Protein AF-A0A8T1CKL2-F1 (afdb_monomer_lite)

Structure (mmCIF, N/CA/C/O backbone):
data_AF-A0A8T1CKL2-F1
#
_entry.id   AF-A0A8T1CKL2-F1
#
loop_
_atom_site.group_PDB
_atom_site.id
_atom_site.type_symbol
_atom_site.label_atom_id
_atom_site.label_alt_id
_atom_site.label_comp_id
_atom_site.label_asym_id
_atom_site.label_entity_id
_atom_site.label_seq_id
_atom_site.pdbx_PDB_ins_code
_atom_site.Cartn_x
_atom_site.Cartn_y
_atom_site.Cartn_z
_atom_site.occupancy
_atom_site.B_iso_or_equiv
_atom_site.auth_seq_id
_atom_site.auth_comp_id
_atom_site.auth_asym_id
_atom_site.auth_atom_id
_atom_site.pdbx_PDB_model_num
ATOM 1 N N . MET A 1 1 ? -10.458 20.027 25.216 1.00 49.75 1 MET A N 1
ATOM 2 C CA . MET A 1 1 ? -11.548 19.692 24.279 1.00 49.75 1 MET A 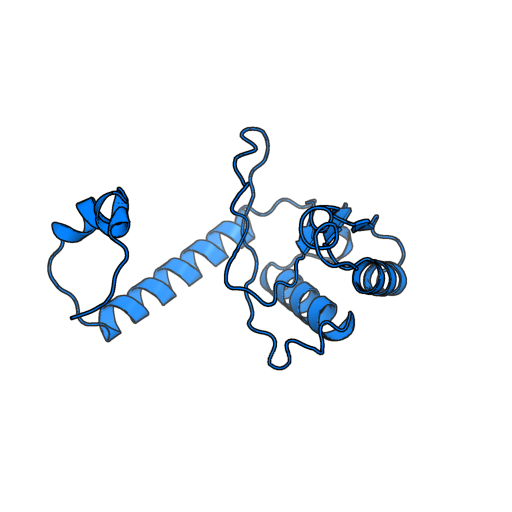CA 1
ATOM 3 C C . MET A 1 1 ? -10.887 19.514 22.930 1.00 49.75 1 MET A C 1
ATOM 5 O O . MET A 1 1 ? -10.192 20.431 22.514 1.00 49.75 1 MET A O 1
ATOM 9 N N . GLU A 1 2 ? -10.978 18.334 22.327 1.00 70.88 2 GLU A N 1
ATOM 10 C CA . GLU A 1 2 ? -10.409 18.114 20.994 1.00 70.88 2 GLU A CA 1
ATOM 11 C C . GLU A 1 2 ? -11.198 18.933 19.965 1.00 70.88 2 GLU A C 1
ATOM 13 O O . GLU A 1 2 ? -12.430 18.887 19.943 1.00 70.88 2 GLU A O 1
ATOM 18 N N . CYS A 1 3 ? -10.501 19.717 19.139 1.00 82.81 3 CYS A N 1
ATOM 19 C CA . CYS A 1 3 ? -11.113 20.505 18.067 1.00 82.81 3 CYS A CA 1
ATOM 20 C C . CYS A 1 3 ? -11.395 19.612 16.853 1.00 82.81 3 CYS A C 1
ATOM 22 O O . CYS A 1 3 ? -10.647 19.621 15.877 1.00 82.81 3 CYS A O 1
ATOM 24 N N . LEU A 1 4 ? -12.471 18.827 16.917 1.00 85.94 4 LEU A N 1
ATOM 25 C CA . LEU A 1 4 ? -12.952 18.040 15.781 1.00 85.94 4 LEU A CA 1
ATOM 26 C C . LEU A 1 4 ? -13.909 18.867 14.902 1.00 85.94 4 LEU A C 1
ATOM 28 O O . LEU A 1 4 ? -14.685 19.669 15.429 1.00 85.94 4 LEU A O 1
ATOM 32 N N . PRO A 1 5 ? -13.895 18.679 13.568 1.00 88.12 5 PRO A N 1
ATOM 33 C CA . PRO A 1 5 ? -14.818 19.372 12.675 1.00 88.12 5 PRO A CA 1
ATOM 34 C C . PRO A 1 5 ? -16.267 18.947 12.943 1.00 88.12 5 PRO A C 1
ATOM 36 O O . PRO A 1 5 ? -16.530 17.791 13.277 1.00 88.12 5 PRO A O 1
ATOM 39 N N . PHE A 1 6 ? -17.229 19.848 12.715 1.00 86.38 6 PHE A N 1
ATOM 40 C CA . PHE A 1 6 ? -18.656 19.556 12.923 1.00 86.38 6 PHE A CA 1
ATOM 41 C C . PHE A 1 6 ? -19.161 18.352 12.108 1.00 86.38 6 PHE A C 1
ATOM 43 O O . PHE A 1 6 ? -20.032 17.624 12.572 1.00 86.38 6 PHE A O 1
ATOM 50 N N . SER A 1 7 ? -18.563 18.075 10.946 1.00 88.94 7 SER A N 1
ATOM 51 C CA . SER A 1 7 ? -18.890 16.909 10.111 1.00 88.94 7 SER A CA 1
ATOM 52 C C . SER A 1 7 ? -18.428 15.567 10.697 1.00 88.94 7 SER A C 1
ATOM 54 O O . SER A 1 7 ? -18.787 14.507 10.184 1.00 88.94 7 SER A O 1
ATOM 56 N N . PHE A 1 8 ? -17.648 15.557 11.785 1.00 87.44 8 PHE A N 1
ATOM 57 C CA . PHE A 1 8 ? -17.159 14.319 12.395 1.00 87.44 8 PHE A CA 1
ATOM 58 C C . PHE A 1 8 ? -18.307 13.399 12.835 1.00 87.44 8 PHE A C 1
ATOM 60 O O . PHE A 1 8 ? -18.276 12.200 12.554 1.00 87.44 8 PHE A O 1
ATOM 67 N N . VAL A 1 9 ? -19.358 13.956 13.445 1.00 86.19 9 VAL A N 1
ATOM 68 C CA . VAL A 1 9 ? -20.527 13.188 13.920 1.00 86.19 9 VAL A CA 1
ATOM 69 C C . VAL A 1 9 ? -21.398 12.650 12.775 1.00 86.19 9 VAL A C 1
ATOM 71 O O . VAL A 1 9 ? -22.169 11.701 12.946 1.00 86.19 9 VAL A O 1
ATOM 74 N N . GLU A 1 10 ? -21.250 13.206 11.573 1.00 89.06 10 GLU A N 1
ATOM 75 C CA . GLU A 1 10 ? -21.942 12.746 10.368 1.00 89.06 10 GLU A CA 1
ATOM 76 C C . GLU A 1 10 ? -21.286 11.492 9.769 1.00 89.06 10 GLU A C 1
ATOM 78 O O . GLU A 1 10 ? -21.918 10.763 8.994 1.00 89.06 10 GLU A O 1
ATOM 83 N N . ARG A 1 11 ? -20.057 11.150 10.179 1.00 87.19 11 ARG A N 1
ATOM 84 C CA . ARG A 1 11 ? -19.386 9.923 9.736 1.00 87.19 11 ARG A CA 1
ATOM 85 C C . ARG A 1 11 ? -20.060 8.695 10.348 1.00 87.19 11 ARG A C 1
ATOM 87 O O . ARG A 1 11 ? -20.169 8.558 11.566 1.00 87.19 11 ARG A O 1
ATOM 94 N N . LYS A 1 12 ? -20.461 7.741 9.499 1.00 89.00 12 LYS A N 1
ATOM 95 C CA . LYS A 1 12 ? -21.121 6.489 9.922 1.00 89.00 12 LYS A CA 1
ATOM 96 C C . LYS A 1 12 ? -20.322 5.739 10.994 1.00 89.00 12 LYS A C 1
ATOM 98 O O . LYS A 1 12 ? -20.904 5.296 11.978 1.00 89.00 12 LYS A O 1
ATOM 103 N N . LEU A 1 13 ? -19.005 5.623 10.813 1.00 87.12 13 LEU A N 1
ATOM 104 C CA . LEU A 1 13 ? -18.129 4.942 11.770 1.00 87.12 13 LEU A CA 1
ATOM 105 C C . LEU A 1 13 ? -18.023 5.693 13.101 1.00 87.12 13 LEU A C 1
ATOM 107 O O . LEU A 1 13 ? -18.040 5.048 14.139 1.00 87.12 13 LEU A O 1
ATOM 111 N N . ALA A 1 14 ? -18.003 7.031 13.098 1.00 87.12 14 ALA A N 1
ATOM 112 C CA . ALA A 1 14 ? -17.989 7.813 14.336 1.00 87.12 14 ALA A CA 1
ATOM 113 C C . ALA A 1 14 ? -19.254 7.561 15.173 1.00 87.12 14 ALA A C 1
ATOM 115 O O . ALA A 1 14 ? -19.164 7.345 16.380 1.00 87.12 14 ALA A O 1
ATOM 116 N N . ARG A 1 15 ? -20.429 7.486 14.527 1.00 87.88 15 ARG A N 1
ATOM 117 C CA . ARG A 1 15 ? -21.687 7.140 15.212 1.00 87.88 15 ARG A CA 1
ATOM 118 C C . ARG A 1 15 ? -21.698 5.723 15.775 1.00 87.88 15 ARG A C 1
ATOM 120 O O . ARG A 1 15 ? -22.181 5.521 16.882 1.00 87.88 15 ARG A O 1
ATOM 127 N N . LEU A 1 16 ? -21.186 4.747 15.025 1.00 87.75 16 LEU A N 1
ATOM 128 C CA . LEU A 1 16 ? -21.099 3.363 15.502 1.00 87.75 16 LEU A CA 1
ATOM 129 C C . LEU A 1 16 ? -20.128 3.250 16.683 1.00 87.75 16 LEU A C 1
ATOM 131 O O . LEU A 1 16 ? -20.459 2.635 17.696 1.00 87.75 16 LEU A O 1
ATOM 135 N N . ASN A 1 17 ? -18.975 3.915 16.589 1.00 87.19 17 ASN A N 1
ATOM 136 C CA . ASN A 1 17 ? -17.952 3.901 17.629 1.00 87.19 17 ASN A CA 1
ATOM 137 C C . ASN A 1 17 ? -18.419 4.567 18.930 1.00 87.19 17 ASN A C 1
ATOM 139 O O . ASN A 1 17 ? -17.979 4.155 19.996 1.00 87.19 17 ASN A O 1
ATOM 143 N N . ALA A 1 18 ? -19.352 5.525 18.871 1.00 86.94 18 ALA A N 1
ATOM 144 C CA . ALA A 1 18 ? -19.919 6.165 20.061 1.00 86.94 18 ALA A CA 1
ATOM 145 C C . ALA A 1 18 ? -20.676 5.196 20.993 1.00 86.94 18 ALA A C 1
ATOM 147 O O . ALA A 1 18 ? -20.915 5.524 22.151 1.00 86.94 18 ALA A O 1
ATOM 148 N N . SER A 1 19 ? -21.059 4.014 20.496 1.00 87.00 19 SER A N 1
ATOM 149 C CA . SER A 1 19 ? -21.719 2.967 21.289 1.00 87.00 19 SER A CA 1
ATOM 150 C C . SER A 1 19 ? -20.756 1.935 21.889 1.00 87.00 19 SER A C 1
ATOM 152 O O . SER A 1 19 ? -21.186 1.066 22.648 1.00 87.00 19 SER A O 1
ATOM 154 N N . LEU A 1 20 ? -19.464 2.007 21.551 1.00 88.56 20 LEU A N 1
ATOM 155 C CA . LEU A 1 20 ? -18.447 1.087 22.051 1.00 88.56 20 LEU A CA 1
ATOM 156 C C . LEU A 1 20 ? -17.980 1.494 23.452 1.00 88.56 20 LEU A C 1
ATOM 158 O O . LEU A 1 20 ? -17.948 2.672 23.807 1.00 88.56 20 LEU A O 1
ATOM 162 N N . SER A 1 21 ? -17.578 0.505 24.247 1.00 90.88 21 SER A N 1
ATOM 163 C CA . SER A 1 21 ? -16.914 0.753 25.525 1.00 90.88 21 SER A CA 1
ATOM 164 C C . SER A 1 21 ? -15.577 1.461 25.316 1.00 90.88 21 SER A C 1
ATOM 166 O O . SER A 1 21 ? -14.852 1.158 24.367 1.00 90.88 21 SER A O 1
ATOM 168 N N . PHE A 1 22 ? -15.229 2.354 26.242 1.00 90.25 22 PHE A N 1
ATOM 169 C CA . PHE A 1 22 ? -13.941 3.036 26.234 1.00 90.25 22 PHE A CA 1
ATOM 170 C C . PHE A 1 22 ? -12.779 2.034 26.301 1.00 90.25 22 PHE A C 1
ATOM 172 O O . PHE A 1 22 ? -12.824 1.064 27.060 1.00 90.25 22 PHE A O 1
ATOM 179 N N . ILE A 1 23 ? -11.730 2.307 25.530 1.00 92.56 23 ILE A N 1
ATOM 180 C CA . ILE A 1 23 ? -10.453 1.592 25.564 1.00 92.56 23 ILE A CA 1
ATOM 181 C C . ILE A 1 23 ? -9.325 2.606 25.754 1.00 92.56 23 ILE A C 1
ATOM 183 O O . ILE A 1 23 ? -9.483 3.775 25.404 1.00 92.56 23 ILE A O 1
ATOM 187 N N . SER A 1 24 ? -8.185 2.172 26.296 1.00 94.38 24 SER A N 1
ATOM 188 C CA . SER A 1 24 ? -7.003 3.036 26.358 1.00 94.38 24 SER A CA 1
ATOM 189 C C . SER A 1 24 ? -6.433 3.290 24.962 1.00 94.38 24 SER A C 1
ATOM 191 O O . SER A 1 24 ? -6.592 2.469 24.056 1.00 94.38 24 SER A O 1
ATOM 193 N N . GLU A 1 25 ? -5.720 4.405 24.809 1.00 92.94 25 GLU A N 1
ATOM 194 C CA . GLU A 1 25 ? -4.979 4.721 23.585 1.00 92.94 25 GLU A CA 1
ATOM 195 C C . GLU A 1 25 ? -4.007 3.593 23.213 1.00 92.94 25 GLU A C 1
ATOM 197 O O . GLU A 1 25 ? -4.014 3.126 22.080 1.00 92.94 25 GLU A O 1
ATOM 202 N N . GLU A 1 26 ? -3.262 3.073 24.192 1.00 95.56 26 GLU A N 1
ATOM 203 C CA . GLU A 1 26 ? -2.344 1.942 24.012 1.00 95.56 26 GLU A CA 1
ATOM 204 C C . GLU A 1 26 ? -3.053 0.706 23.438 1.00 95.56 26 GLU A C 1
ATOM 206 O O . GLU A 1 26 ? -2.579 0.091 22.481 1.00 95.56 26 GLU A O 1
ATOM 211 N N . THR A 1 27 ? -4.236 0.378 23.966 1.00 94.88 27 THR A N 1
ATOM 212 C CA . THR A 1 27 ? -5.047 -0.738 23.461 1.00 94.88 27 THR A CA 1
ATOM 213 C C . THR A 1 27 ? -5.536 -0.461 22.038 1.00 94.88 27 THR A C 1
ATOM 215 O O . THR A 1 27 ? -5.514 -1.351 21.186 1.00 94.88 27 THR A O 1
ATOM 218 N N . GLY A 1 28 ? -5.953 0.777 21.758 1.00 93.06 28 GLY A N 1
ATOM 219 C CA . GLY A 1 28 ? -6.372 1.210 20.425 1.00 93.06 28 GLY A CA 1
ATOM 220 C C . GLY A 1 28 ? -5.253 1.076 19.392 1.00 93.06 28 GLY A C 1
ATOM 221 O O . GLY A 1 28 ? -5.461 0.472 18.339 1.00 93.06 28 GLY A O 1
ATOM 222 N N . VAL A 1 29 ? -4.052 1.560 19.716 1.00 94.81 29 VAL A N 1
ATOM 223 C CA . VAL A 1 29 ? -2.856 1.432 18.868 1.00 94.81 29 VAL A CA 1
ATOM 224 C C . VAL A 1 29 ? -2.500 -0.037 18.654 1.00 94.81 29 VAL A C 1
ATOM 226 O O . VAL A 1 29 ? -2.267 -0.450 17.518 1.00 94.81 29 VAL A O 1
ATOM 229 N N . HIS A 1 30 ? -2.532 -0.857 19.707 1.00 95.81 30 HIS A N 1
ATOM 230 C CA . HIS A 1 30 ? -2.269 -2.291 19.594 1.00 95.81 30 HIS A CA 1
ATOM 231 C C . HIS A 1 30 ? -3.233 -2.981 18.614 1.00 95.81 30 HIS A C 1
ATOM 233 O O . HIS A 1 30 ? -2.803 -3.737 17.737 1.00 95.81 30 HIS A O 1
ATOM 239 N N . TYR A 1 31 ? -4.532 -2.679 18.698 1.00 94.50 31 TYR A N 1
ATOM 240 C CA . TYR A 1 31 ? -5.507 -3.214 17.750 1.00 94.50 31 TYR A CA 1
ATOM 241 C C . TYR A 1 31 ? -5.311 -2.694 16.329 1.00 94.50 31 TYR A C 1
ATOM 243 O O . TYR A 1 31 ? -5.448 -3.479 15.390 1.00 94.50 31 TYR A O 1
ATOM 251 N N . LEU A 1 32 ? -4.956 -1.420 16.148 1.00 93.56 32 LEU A N 1
ATOM 252 C CA . LEU A 1 32 ? -4.645 -0.876 14.825 1.00 93.56 32 LEU A CA 1
ATOM 253 C C . LEU A 1 32 ? -3.479 -1.622 14.172 1.00 93.56 32 LEU A C 1
ATOM 255 O O . LEU A 1 32 ? -3.596 -2.004 13.010 1.00 93.56 32 LEU A O 1
ATOM 259 N N . VAL A 1 33 ? -2.410 -1.910 14.920 1.00 94.75 33 VAL A N 1
ATOM 260 C CA . VAL A 1 33 ? -1.264 -2.692 14.422 1.00 94.75 33 VAL A CA 1
ATOM 261 C C . VAL A 1 33 ? -1.698 -4.095 13.987 1.00 94.75 33 VAL A C 1
ATOM 263 O O . VAL A 1 33 ? -1.340 -4.543 12.898 1.00 94.75 33 VAL A O 1
ATOM 266 N N . ILE A 1 34 ? -2.519 -4.780 14.789 1.00 95.75 34 ILE A N 1
ATOM 267 C CA . ILE A 1 34 ? -3.025 -6.121 14.447 1.00 95.75 34 ILE A CA 1
ATOM 268 C C . ILE A 1 34 ? -3.907 -6.080 13.194 1.00 95.75 34 ILE A C 1
ATOM 270 O O . ILE A 1 34 ? -3.784 -6.932 12.308 1.00 95.75 34 ILE A O 1
ATOM 274 N N . VAL A 1 35 ? -4.818 -5.108 13.112 1.00 94.38 35 VAL A N 1
ATOM 275 C CA . VAL A 1 35 ? -5.716 -4.952 11.962 1.00 94.38 35 VAL A CA 1
ATOM 276 C C . VAL A 1 35 ? -4.920 -4.623 10.704 1.00 94.38 35 VAL A C 1
ATOM 278 O O . VAL A 1 35 ? -5.191 -5.225 9.665 1.00 94.38 35 VAL A O 1
ATOM 281 N N . ALA A 1 36 ? -3.923 -3.741 10.799 1.00 91.00 36 ALA A N 1
ATOM 282 C CA . ALA A 1 36 ? -3.029 -3.403 9.699 1.00 91.00 36 ALA A CA 1
ATOM 283 C C . ALA A 1 36 ? -2.270 -4.641 9.206 1.00 91.00 36 ALA A C 1
ATOM 285 O O . ALA A 1 36 ? -2.376 -4.974 8.031 1.00 91.00 36 ALA A O 1
ATOM 286 N N . ALA A 1 37 ? -1.629 -5.402 10.100 1.00 92.81 37 ALA A N 1
ATOM 287 C CA . ALA A 1 37 ? -0.923 -6.632 9.733 1.00 92.81 37 ALA A CA 1
ATOM 288 C C . ALA A 1 37 ? -1.848 -7.655 9.045 1.00 92.81 37 ALA A C 1
ATOM 290 O O . ALA A 1 37 ? -1.482 -8.299 8.060 1.00 92.81 37 ALA A O 1
ATOM 291 N N . LYS A 1 38 ? -3.091 -7.787 9.525 1.00 94.19 38 LYS A N 1
ATOM 292 C CA . LYS A 1 38 ? -4.086 -8.669 8.901 1.00 94.19 38 LYS A CA 1
ATOM 293 C C . LYS A 1 38 ? -4.552 -8.149 7.540 1.00 94.19 38 LYS A C 1
ATOM 295 O O . LYS A 1 38 ? -4.818 -8.955 6.648 1.00 94.19 38 LYS A O 1
ATOM 300 N N . ALA A 1 39 ? -4.685 -6.836 7.376 1.00 91.25 39 ALA A N 1
ATOM 301 C CA . ALA A 1 39 ? -5.009 -6.219 6.096 1.00 91.25 39 ALA A CA 1
ATOM 302 C C . ALA A 1 39 ? -3.868 -6.420 5.090 1.00 91.25 39 ALA A C 1
ATOM 304 O O . ALA A 1 39 ? -4.132 -6.899 3.991 1.00 91.25 39 ALA A O 1
ATOM 305 N N . GLU A 1 40 ? -2.618 -6.171 5.488 1.00 90.81 40 GLU A N 1
ATOM 306 C CA . GLU A 1 40 ? -1.423 -6.400 4.668 1.00 90.81 40 GLU A CA 1
ATOM 307 C C . GLU A 1 40 ? -1.319 -7.863 4.218 1.00 90.81 40 GLU A C 1
ATOM 309 O O . GLU A 1 40 ? -1.156 -8.126 3.030 1.00 90.81 40 GLU A O 1
ATOM 314 N N . ALA A 1 41 ? -1.513 -8.828 5.125 1.00 92.56 41 ALA A N 1
ATOM 315 C CA . ALA A 1 41 ? -1.494 -10.249 4.773 1.00 92.56 41 ALA A CA 1
ATOM 316 C C . ALA A 1 41 ? -2.588 -10.616 3.754 1.00 92.56 41 ALA A C 1
ATOM 318 O O . ALA A 1 41 ? -2.349 -11.370 2.811 1.00 92.56 41 ALA A O 1
ATOM 319 N N . ARG A 1 42 ? -3.797 -10.059 3.908 1.00 91.69 42 ARG A N 1
ATOM 320 C CA . ARG A 1 42 ? -4.886 -10.266 2.940 1.00 91.69 42 ARG A CA 1
ATOM 321 C C . ARG A 1 42 ? -4.575 -9.628 1.594 1.00 91.69 42 ARG A C 1
ATOM 323 O O . ARG A 1 42 ? -4.899 -10.224 0.572 1.00 91.69 42 ARG A O 1
ATOM 330 N N . LEU A 1 43 ? -3.968 -8.446 1.595 1.00 90.12 43 LEU A N 1
ATOM 331 C CA . LEU A 1 43 ? -3.539 -7.771 0.378 1.00 90.12 43 LEU A CA 1
ATOM 332 C C . LEU A 1 43 ? -2.443 -8.558 -0.328 1.00 90.12 43 LEU A C 1
ATOM 334 O O . LEU A 1 43 ? -2.573 -8.777 -1.522 1.00 90.12 43 LEU A O 1
ATOM 338 N N . ALA A 1 44 ? -1.445 -9.078 0.385 1.00 89.56 44 ALA A N 1
ATOM 339 C CA . ALA A 1 44 ? -0.402 -9.916 -0.206 1.00 89.56 44 ALA A CA 1
ATOM 340 C C . ALA A 1 44 ? -0.979 -11.125 -0.964 1.00 89.56 44 ALA A C 1
ATOM 342 O O . ALA A 1 44 ? -0.504 -11.455 -2.047 1.00 89.56 44 ALA A O 1
ATOM 343 N N . CYS A 1 45 ? -2.044 -11.746 -0.444 1.00 89.75 45 CYS A N 1
ATOM 344 C CA . CYS A 1 45 ? -2.730 -12.848 -1.124 1.00 89.75 45 CYS A CA 1
ATOM 345 C C . CYS A 1 45 ? -3.683 -12.404 -2.247 1.00 89.75 45 CYS A C 1
ATOM 347 O O . CYS A 1 45 ? -3.954 -13.190 -3.150 1.00 89.75 45 CYS A O 1
ATOM 349 N N . ALA A 1 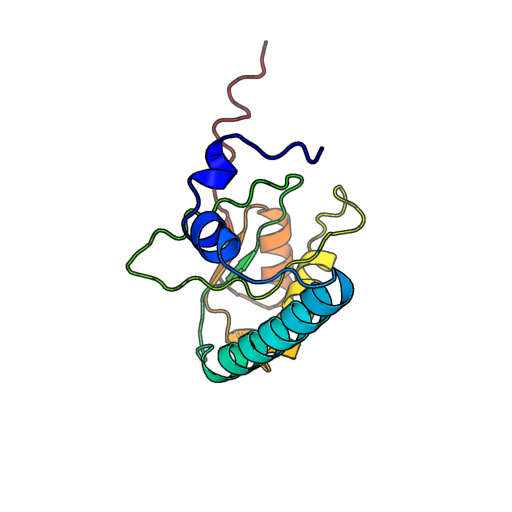46 ? -4.249 -11.198 -2.163 1.00 89.44 46 ALA A N 1
ATOM 350 C CA . ALA A 1 46 ? -5.273 -10.714 -3.091 1.00 89.44 46 ALA A CA 1
ATOM 351 C C . ALA A 1 46 ? -4.719 -9.821 -4.211 1.00 89.44 46 ALA A C 1
ATOM 353 O O . ALA A 1 46 ? -5.429 -9.558 -5.183 1.00 89.44 46 ALA A O 1
ATOM 354 N N . LEU A 1 47 ? -3.489 -9.323 -4.071 1.00 89.50 47 LEU A N 1
ATOM 355 C CA . LEU A 1 47 ? -2.879 -8.422 -5.035 1.00 89.50 47 LEU A CA 1
ATOM 356 C C . LEU A 1 47 ? -2.644 -9.188 -6.345 1.00 89.50 47 LEU A C 1
ATOM 358 O O . LEU A 1 47 ? -1.964 -10.222 -6.330 1.00 89.50 47 LEU A O 1
ATOM 362 N N . PRO A 1 48 ? -3.182 -8.705 -7.476 1.00 89.75 48 PRO A N 1
ATOM 363 C CA . PRO A 1 48 ? -3.060 -9.403 -8.746 1.00 89.75 48 PRO A CA 1
ATOM 364 C C . PRO A 1 48 ? -1.597 -9.474 -9.192 1.00 89.75 48 PRO A C 1
ATOM 366 O O . PRO A 1 48 ? -0.734 -8.735 -8.711 1.00 89.75 48 PRO A O 1
ATOM 369 N N . ASP A 1 49 ? -1.302 -10.376 -10.123 1.00 91.19 49 ASP A N 1
ATOM 370 C CA . ASP A 1 49 ? 0.041 -10.489 -10.706 1.00 91.19 49 ASP A CA 1
ATOM 371 C C . ASP A 1 49 ? 0.424 -9.251 -11.515 1.00 91.19 49 ASP A C 1
ATOM 373 O O . ASP A 1 49 ? 1.598 -8.922 -11.591 1.00 91.19 49 ASP A O 1
ATOM 377 N N . ASN A 1 50 ? -0.573 -8.538 -12.048 1.00 90.56 50 ASN A N 1
ATOM 378 C CA . ASN A 1 50 ? -0.400 -7.313 -12.817 1.00 90.56 50 ASN A CA 1
ATOM 379 C C . ASN A 1 50 ? -1.350 -6.222 -12.315 1.00 90.56 50 ASN A C 1
ATOM 381 O O . ASN A 1 50 ? -2.552 -6.467 -12.165 1.00 90.56 50 ASN A O 1
ATOM 385 N N . PHE A 1 51 ? -0.842 -5.010 -12.098 1.00 89.19 51 PHE A N 1
ATOM 386 C CA . PHE A 1 51 ? -1.639 -3.864 -11.656 1.00 89.19 51 PHE A CA 1
ATOM 387 C C . PHE A 1 51 ? -1.071 -2.527 -12.140 1.00 89.19 51 PHE A C 1
ATOM 389 O O . PHE A 1 51 ? 0.094 -2.406 -12.513 1.00 89.19 51 PHE A O 1
ATOM 396 N N . GLY A 1 52 ? -1.929 -1.506 -12.145 1.00 86.62 52 GLY A N 1
ATOM 397 C CA . GLY A 1 52 ? -1.499 -0.120 -12.303 1.00 86.62 52 GLY A CA 1
ATOM 398 C C . GLY A 1 52 ? -1.102 0.468 -10.954 1.00 86.62 52 GLY A C 1
ATOM 399 O O . GLY A 1 52 ? -1.776 0.218 -9.954 1.00 86.62 52 GLY A O 1
ATOM 400 N N . LEU A 1 53 ? -0.030 1.252 -10.931 1.00 87.06 53 LEU A N 1
ATOM 401 C CA . LEU A 1 53 ? 0.444 1.939 -9.739 1.00 87.06 53 LEU A CA 1
ATOM 402 C C . LEU A 1 53 ? 0.155 3.433 -9.847 1.00 87.06 53 LEU A C 1
ATOM 404 O O . LEU A 1 53 ? 0.575 4.073 -10.807 1.00 87.06 53 LEU A O 1
ATOM 408 N N . THR A 1 54 ? -0.503 3.998 -8.839 1.00 83.25 54 THR A N 1
ATOM 409 C CA . THR A 1 54 ? -0.600 5.451 -8.683 1.00 83.25 54 THR A CA 1
ATOM 410 C C . THR A 1 54 ? 0.361 5.889 -7.586 1.00 83.25 54 THR A C 1
ATOM 412 O O . THR A 1 54 ? 0.259 5.417 -6.456 1.00 83.25 54 THR A O 1
ATOM 415 N N . ALA A 1 55 ? 1.295 6.774 -7.919 1.00 77.94 55 ALA A N 1
ATOM 416 C CA . ALA A 1 55 ? 2.311 7.293 -7.018 1.00 77.94 55 ALA A CA 1
ATOM 417 C C . ALA A 1 55 ? 2.259 8.824 -7.032 1.00 77.94 55 ALA A C 1
ATOM 419 O O . ALA A 1 55 ? 2.632 9.456 -8.016 1.00 77.94 55 ALA A O 1
ATOM 420 N N . THR A 1 56 ? 1.776 9.419 -5.946 1.00 71.62 56 THR A N 1
ATOM 421 C CA . THR A 1 56 ? 1.677 10.876 -5.794 1.00 71.62 56 THR A CA 1
ATOM 422 C C . THR A 1 56 ? 2.513 11.318 -4.611 1.00 71.62 56 THR A C 1
ATOM 424 O O . THR A 1 56 ? 2.505 10.648 -3.576 1.00 71.62 56 THR A O 1
ATOM 427 N N . ALA A 1 57 ? 3.168 12.466 -4.731 1.00 65.62 57 ALA A N 1
ATOM 428 C CA . ALA A 1 57 ? 3.760 13.133 -3.584 1.00 65.62 57 ALA A CA 1
ATOM 429 C C . ALA A 1 57 ? 3.037 14.462 -3.353 1.00 65.62 57 ALA A C 1
ATOM 431 O O . ALA A 1 57 ? 3.204 15.409 -4.120 1.00 65.62 57 ALA A O 1
ATOM 432 N N . SER A 1 58 ? 2.212 14.523 -2.307 1.00 61.31 58 SER A N 1
ATOM 433 C CA . SER A 1 58 ? 1.537 15.751 -1.896 1.00 61.31 58 SER A CA 1
ATOM 434 C C . SER A 1 58 ? 2.250 16.362 -0.692 1.00 61.31 58 SER A C 1
ATOM 436 O O . SER A 1 58 ? 2.502 15.683 0.295 1.00 61.31 58 SER A O 1
ATOM 438 N N . SER A 1 59 ? 2.513 17.669 -0.743 1.00 53.25 59 SER A N 1
ATOM 439 C CA . SER A 1 59 ? 2.955 18.480 0.407 1.00 53.25 59 SER A CA 1
ATOM 440 C C . SER A 1 59 ? 1.776 18.896 1.306 1.00 53.25 59 SER A C 1
ATOM 442 O O . SER A 1 59 ? 1.769 19.961 1.913 1.00 53.25 59 SER A O 1
ATOM 444 N N . SER A 1 60 ? 0.675 18.147 1.257 1.00 48.50 60 SER A N 1
ATOM 445 C CA . SER A 1 60 ? -0.576 18.478 1.932 1.00 48.50 60 SER A CA 1
ATOM 446 C C . SER A 1 60 ? -1.308 17.191 2.285 1.00 48.50 60 SER A C 1
ATOM 448 O O . SER A 1 60 ? -1.374 16.277 1.458 1.00 48.50 60 SER A O 1
ATOM 450 N N . ASP A 1 61 ? -1.924 17.175 3.470 1.00 42.25 61 ASP A N 1
ATOM 451 C CA . ASP A 1 61 ? -2.814 16.121 3.986 1.00 42.25 61 ASP A CA 1
ATOM 452 C C . ASP A 1 61 ? -4.056 15.861 3.103 1.00 42.25 61 ASP A C 1
ATOM 454 O O . ASP A 1 61 ? -4.883 14.994 3.396 1.00 42.25 61 ASP A O 1
ATOM 458 N N . ALA A 1 62 ? -4.231 16.629 2.023 1.00 38.84 62 ALA A N 1
ATOM 459 C CA . ALA A 1 62 ? -5.316 16.484 1.067 1.00 38.84 62 ALA A CA 1
ATOM 460 C C . ALA A 1 62 ? -5.069 15.304 0.108 1.00 38.84 62 ALA A C 1
ATOM 462 O O . ALA A 1 62 ? -4.738 15.482 -1.066 1.00 38.84 62 ALA A O 1
ATOM 463 N N . TYR A 1 63 ? -5.283 14.082 0.598 1.00 48.06 63 TYR A N 1
ATOM 464 C CA . TYR A 1 63 ? -5.447 12.915 -0.268 1.00 48.06 63 TYR A CA 1
ATOM 465 C C . TYR A 1 63 ? -6.751 13.050 -1.047 1.00 48.06 63 TYR A C 1
ATOM 467 O O . TYR A 1 63 ? -7.839 13.052 -0.468 1.00 48.06 63 TYR A O 1
ATOM 475 N N . TYR A 1 64 ? -6.649 13.138 -2.373 1.00 43.22 64 TYR A N 1
ATOM 476 C CA . TYR A 1 64 ? -7.812 12.996 -3.238 1.00 43.22 64 TYR A CA 1
ATOM 477 C C . TYR A 1 64 ? -8.294 11.547 -3.164 1.00 43.22 64 TYR A C 1
ATOM 479 O O . TYR A 1 64 ? -7.748 10.649 -3.799 1.00 43.22 64 TYR A O 1
ATOM 487 N N . SER A 1 65 ? -9.336 11.325 -2.371 1.00 43.53 65 SER A N 1
ATOM 488 C CA . SER A 1 65 ? -10.061 10.063 -2.284 1.00 43.53 65 SER A CA 1
ATOM 489 C C . SER A 1 65 ? -11.056 9.905 -3.433 1.00 43.53 65 SER A C 1
ATOM 491 O O . SER A 1 65 ? -12.131 9.348 -3.216 1.00 43.53 65 SER A O 1
ATOM 493 N N . ASP A 1 66 ? -10.739 10.387 -4.638 1.00 43.03 66 ASP A N 1
ATOM 494 C CA . ASP A 1 66 ? -11.576 10.142 -5.821 1.00 43.03 66 ASP A CA 1
ATOM 495 C C . ASP A 1 66 ? -11.335 8.708 -6.332 1.00 43.03 66 ASP A C 1
ATOM 497 O O . ASP A 1 66 ? -10.952 8.439 -7.468 1.00 43.03 66 ASP A O 1
ATOM 501 N N . LEU A 1 67 ? -11.490 7.762 -5.402 1.00 52.28 67 LEU A N 1
ATOM 502 C CA . LEU A 1 67 ? -11.499 6.320 -5.605 1.00 52.28 67 LEU A CA 1
ATOM 503 C C . LEU A 1 67 ? -12.907 5.857 -6.012 1.00 52.28 67 LEU A C 1
ATOM 505 O O . LEU A 1 67 ? -13.137 4.655 -6.131 1.00 52.28 67 LEU A O 1
ATOM 509 N N . ASP A 1 68 ? -13.834 6.788 -6.272 1.00 46.81 68 ASP A N 1
ATOM 510 C CA . ASP A 1 68 ? -15.223 6.547 -6.685 1.00 46.81 68 ASP A CA 1
ATOM 511 C C . ASP A 1 68 ? -15.339 6.021 -8.133 1.00 46.81 68 ASP A C 1
ATOM 513 O O . ASP A 1 68 ? -16.395 6.064 -8.769 1.00 46.81 68 ASP A O 1
ATOM 517 N N . CYS A 1 69 ? -14.270 5.422 -8.666 1.00 52.25 69 CYS A N 1
ATOM 518 C CA . CYS A 1 69 ? -14.374 4.589 -9.853 1.00 52.25 69 CYS A CA 1
ATOM 519 C C . CYS A 1 69 ? -14.957 3.227 -9.459 1.00 52.25 69 CYS A C 1
ATOM 521 O O . CYS A 1 69 ? -14.236 2.283 -9.153 1.00 52.25 69 CYS A O 1
ATOM 523 N N . THR A 1 70 ? -16.275 3.079 -9.549 1.00 55.91 70 THR A N 1
ATOM 524 C CA . THR A 1 70 ? -16.983 1.810 -9.270 1.00 55.91 70 THR A CA 1
ATOM 525 C C . THR A 1 70 ? -16.549 0.633 -10.155 1.00 55.91 70 THR A C 1
ATOM 527 O O . THR A 1 70 ? -16.881 -0.514 -9.864 1.00 55.91 70 THR A O 1
ATOM 530 N N . SER A 1 71 ? -15.793 0.898 -11.226 1.00 61.50 71 SER A N 1
ATOM 531 C CA . SER A 1 71 ? -15.250 -0.118 -12.134 1.00 61.50 71 SER A CA 1
ATOM 532 C C . SER A 1 71 ? -13.842 -0.604 -11.769 1.00 61.50 71 SER A C 1
ATOM 534 O O . SER A 1 71 ? -13.370 -1.571 -12.370 1.00 61.50 71 SER A O 1
ATOM 536 N N . ARG A 1 72 ? -13.154 0.031 -10.807 1.00 65.31 72 ARG A N 1
ATOM 537 C CA . ARG A 1 72 ? -11.778 -0.316 -10.418 1.00 65.31 72 ARG A CA 1
ATOM 538 C C . ARG A 1 72 ? -11.628 -0.336 -8.902 1.00 65.31 72 ARG A C 1
ATOM 540 O O . ARG A 1 72 ? -12.039 0.586 -8.213 1.00 65.31 72 ARG A O 1
ATOM 547 N N . ALA A 1 73 ? -10.995 -1.382 -8.383 1.00 73.38 73 ALA A N 1
ATOM 548 C CA . ALA A 1 73 ? -10.600 -1.415 -6.984 1.00 73.38 73 ALA A CA 1
ATOM 549 C C . ALA A 1 73 ? -9.290 -0.640 -6.814 1.00 73.38 73 ALA A C 1
ATOM 551 O O . ALA A 1 73 ? -8.293 -0.964 -7.460 1.00 73.38 73 ALA A O 1
ATOM 552 N N . PHE A 1 74 ? -9.290 0.352 -5.929 1.00 80.06 74 PHE A N 1
ATOM 553 C CA . PHE A 1 74 ? -8.072 1.025 -5.502 1.00 80.06 74 PHE A CA 1
ATOM 554 C C . PHE A 1 74 ? -7.720 0.618 -4.080 1.00 80.06 74 PHE A C 1
ATOM 556 O O . PHE A 1 74 ? -8.583 0.546 -3.204 1.00 80.06 74 PHE A O 1
ATOM 563 N N . VAL A 1 75 ? -6.436 0.365 -3.858 1.00 84.38 75 VAL A N 1
ATOM 564 C CA . VAL A 1 75 ? -5.895 -0.008 -2.556 1.00 84.38 75 VAL A CA 1
ATOM 565 C C . VAL A 1 75 ? -4.674 0.856 -2.288 1.00 84.38 75 VAL A C 1
ATOM 567 O O . VAL A 1 75 ? -3.787 0.960 -3.133 1.00 84.38 75 VAL A O 1
ATOM 570 N N . LEU A 1 76 ? -4.617 1.450 -1.098 1.00 86.94 76 LEU A N 1
ATOM 571 C CA . LEU A 1 76 ? -3.417 2.118 -0.612 1.00 86.94 76 LEU A CA 1
ATOM 572 C C . LEU A 1 76 ? -2.397 1.055 -0.182 1.00 86.94 76 LEU A C 1
ATOM 574 O O . LEU A 1 76 ? -2.622 0.352 0.800 1.00 86.94 76 LEU A O 1
ATOM 578 N N . LEU A 1 77 ? -1.302 0.919 -0.934 1.00 88.00 77 LEU A N 1
ATOM 579 C CA . LEU A 1 77 ? -0.269 -0.089 -0.659 1.00 88.00 77 LEU A CA 1
ATOM 580 C C . LEU A 1 77 ? 0.763 0.375 0.369 1.00 88.00 77 LEU A C 1
ATOM 582 O O . LEU A 1 77 ? 1.230 -0.433 1.171 1.00 88.00 77 LEU A O 1
ATOM 586 N N . ALA A 1 78 ? 1.115 1.658 0.333 1.00 85.81 78 ALA A N 1
ATOM 587 C CA . ALA A 1 78 ? 2.068 2.268 1.241 1.00 85.81 78 ALA A CA 1
ATOM 588 C C . ALA A 1 78 ? 1.754 3.750 1.427 1.00 85.81 78 ALA A C 1
ATOM 590 O O . ALA A 1 78 ? 1.218 4.410 0.534 1.00 85.81 78 ALA A O 1
ATOM 591 N N . PHE A 1 79 ? 2.114 4.253 2.600 1.00 83.88 79 PHE A N 1
ATOM 592 C CA . PHE A 1 79 ? 2.014 5.653 2.958 1.00 83.88 79 PHE A CA 1
ATOM 593 C C . PHE A 1 79 ? 3.230 6.031 3.802 1.00 83.88 79 PHE A C 1
ATOM 595 O O . PHE A 1 79 ? 3.513 5.353 4.789 1.00 83.88 79 PHE A O 1
ATOM 602 N N . CYS A 1 80 ? 3.969 7.061 3.396 1.00 76.00 80 CYS A N 1
ATOM 603 C CA . CYS A 1 80 ? 5.196 7.472 4.070 1.00 76.00 80 CYS A CA 1
ATOM 604 C C . CYS A 1 80 ? 5.321 8.995 4.042 1.00 76.00 80 CYS A C 1
ATOM 606 O O . CYS A 1 80 ? 5.153 9.602 2.984 1.00 76.00 80 CYS A O 1
ATOM 608 N N . SER A 1 81 ? 5.637 9.590 5.193 1.00 70.38 81 SER A N 1
ATOM 609 C CA . SER A 1 81 ? 6.104 10.973 5.246 1.00 70.38 81 SER A CA 1
ATOM 610 C C . SER A 1 81 ? 7.527 11.006 4.705 1.00 70.38 81 SER A C 1
ATOM 612 O O . SER A 1 81 ? 8.369 10.231 5.153 1.00 70.38 81 SER A O 1
ATOM 614 N N . LEU A 1 82 ? 7.802 11.879 3.742 1.00 64.62 82 LEU A N 1
ATOM 615 C CA . LEU A 1 82 ? 9.171 12.129 3.304 1.00 64.62 82 LEU A CA 1
ATOM 616 C C . LEU A 1 82 ? 9.748 13.235 4.191 1.00 64.62 82 LEU A C 1
ATOM 618 O O . LEU A 1 82 ? 9.125 14.281 4.337 1.00 64.62 82 LEU A O 1
ATOM 622 N N . ASP A 1 83 ? 10.918 12.998 4.790 1.00 60.53 83 ASP A N 1
ATOM 623 C CA . ASP A 1 83 ? 11.535 13.913 5.768 1.00 60.53 83 ASP A CA 1
ATOM 624 C C . ASP A 1 83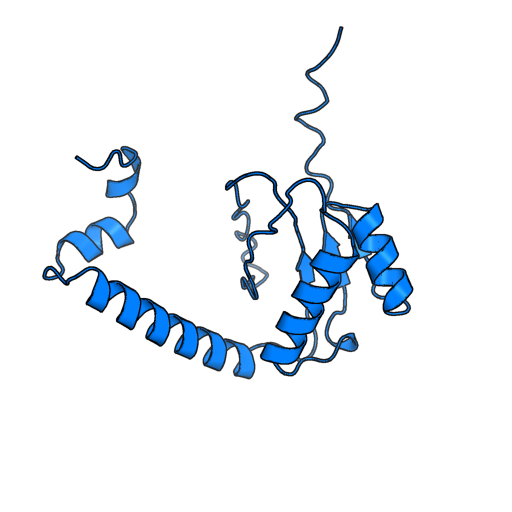 ? 11.841 15.307 5.197 1.00 60.53 83 ASP A C 1
ATOM 626 O O . ASP A 1 83 ? 11.968 16.277 5.941 1.00 60.53 83 ASP A O 1
ATOM 630 N N . ASN A 1 84 ? 11.956 15.413 3.872 1.00 60.16 84 ASN A N 1
ATOM 631 C CA . ASN A 1 84 ? 12.124 16.672 3.173 1.00 60.16 84 ASN A CA 1
ATOM 632 C C . ASN A 1 84 ? 11.081 16.781 2.052 1.00 60.16 84 ASN A C 1
ATOM 634 O O . ASN A 1 84 ? 11.193 16.115 1.021 1.00 60.16 84 ASN A O 1
ATOM 638 N N . GLU A 1 85 ? 10.079 17.642 2.255 1.00 50.66 85 GLU A N 1
ATOM 639 C CA . GLU A 1 85 ? 9.034 17.952 1.267 1.00 50.66 85 GLU A CA 1
ATOM 640 C C . GLU A 1 85 ? 9.599 18.575 -0.022 1.00 50.66 85 GLU A C 1
ATOM 642 O O . GLU A 1 85 ? 8.931 18.561 -1.056 1.00 50.66 85 GLU A O 1
ATOM 647 N N . GLU A 1 86 ? 10.834 19.089 0.015 1.00 49.75 86 GLU A N 1
ATOM 648 C CA . GLU A 1 86 ? 11.548 19.605 -1.157 1.00 49.75 86 GLU A CA 1
ATOM 649 C C . GLU A 1 86 ? 12.318 18.499 -1.905 1.00 49.75 86 GLU A C 1
ATOM 651 O O . GLU A 1 86 ? 12.488 18.585 -3.124 1.00 49.75 86 GLU A O 1
ATOM 656 N N . ASP A 1 87 ? 12.699 17.407 -1.223 1.00 54.81 87 ASP A N 1
ATOM 657 C CA . ASP A 1 87 ? 13.319 16.222 -1.834 1.00 54.81 87 ASP A CA 1
ATOM 658 C C . ASP A 1 87 ? 12.260 15.211 -2.293 1.00 54.81 87 ASP A C 1
ATOM 660 O O . ASP A 1 87 ? 12.314 14.007 -2.008 1.00 54.81 87 ASP A O 1
ATOM 664 N N . LEU A 1 88 ? 11.360 15.680 -3.161 1.00 58.59 88 LEU A N 1
ATOM 665 C CA . LEU A 1 88 ? 10.523 14.841 -4.033 1.00 58.59 88 LEU A CA 1
ATOM 666 C C . LEU A 1 88 ? 11.350 14.163 -5.137 1.00 58.59 88 LEU A C 1
ATOM 668 O O . LEU A 1 88 ? 10.894 13.965 -6.270 1.00 58.59 88 LEU A O 1
ATOM 672 N N . SER A 1 89 ? 12.609 13.856 -4.832 1.00 64.19 89 SER A N 1
ATOM 673 C CA . SER A 1 89 ? 13.535 13.258 -5.766 1.00 64.19 89 SER A CA 1
ATOM 674 C C . SER A 1 89 ? 12.989 11.900 -6.193 1.00 64.19 89 SER A C 1
ATOM 676 O O . SER A 1 89 ? 12.463 11.117 -5.397 1.00 64.19 89 SER A O 1
ATOM 678 N N . ALA A 1 90 ? 13.163 11.587 -7.474 1.00 67.69 90 ALA A N 1
ATOM 679 C CA . ALA A 1 90 ? 12.803 10.287 -8.026 1.00 67.69 90 ALA A CA 1
ATOM 680 C C . ALA A 1 90 ? 13.411 9.116 -7.233 1.00 67.69 90 ALA A C 1
ATOM 682 O O . ALA A 1 90 ? 12.909 8.003 -7.310 1.00 67.69 90 ALA A O 1
ATOM 683 N N . GLN A 1 91 ? 14.499 9.354 -6.490 1.00 76.38 91 GLN A N 1
ATOM 684 C CA . GLN A 1 91 ? 15.201 8.351 -5.703 1.00 76.38 91 GLN A CA 1
ATOM 685 C C . GLN A 1 91 ? 14.407 7.899 -4.474 1.00 76.38 91 GLN A C 1
ATOM 687 O O . GLN A 1 91 ? 14.295 6.694 -4.254 1.00 76.38 91 GLN A O 1
ATOM 692 N N . ASN A 1 92 ? 13.843 8.835 -3.707 1.00 78.31 92 ASN A N 1
ATOM 693 C CA . ASN A 1 92 ? 13.075 8.511 -2.502 1.00 78.31 92 ASN A CA 1
ATOM 694 C C . ASN A 1 92 ? 11.772 7.799 -2.869 1.00 78.31 92 ASN A C 1
ATOM 696 O O . ASN A 1 92 ? 11.445 6.759 -2.300 1.00 78.31 92 ASN A O 1
ATOM 700 N N . LEU A 1 93 ? 11.082 8.302 -3.898 1.00 80.19 93 LEU A N 1
ATOM 701 C CA . LEU A 1 93 ? 9.879 7.660 -4.420 1.00 80.19 93 LEU A CA 1
ATOM 702 C C . LEU A 1 93 ? 10.181 6.264 -4.985 1.00 80.19 93 LEU A C 1
ATOM 704 O O . LEU A 1 93 ? 9.440 5.321 -4.726 1.00 80.19 93 LEU A O 1
ATOM 708 N N . PHE A 1 94 ? 11.293 6.108 -5.709 1.00 84.25 94 PHE A N 1
ATOM 709 C CA . PHE A 1 94 ? 11.734 4.802 -6.198 1.00 84.25 94 PHE A CA 1
ATOM 710 C C . PHE A 1 94 ? 11.999 3.820 -5.053 1.00 84.25 94 PHE A C 1
ATOM 712 O O . PHE A 1 94 ? 11.554 2.678 -5.134 1.00 84.25 94 PHE A O 1
ATOM 719 N N . GLY A 1 95 ? 12.693 4.257 -3.996 1.00 86.19 95 GLY A N 1
ATOM 720 C CA . GLY A 1 95 ? 12.954 3.441 -2.808 1.00 86.19 95 GLY A CA 1
ATOM 721 C C . GLY A 1 95 ? 11.660 2.982 -2.139 1.00 86.19 95 GLY A C 1
ATOM 722 O O . GLY A 1 95 ? 11.471 1.788 -1.933 1.00 86.19 95 GLY A O 1
ATOM 723 N N . LEU A 1 96 ? 10.715 3.903 -1.927 1.00 86.44 96 LEU A N 1
ATOM 724 C CA . LEU A 1 96 ? 9.407 3.578 -1.355 1.00 86.44 96 LEU A CA 1
ATOM 725 C C . LEU A 1 96 ? 8.646 2.541 -2.196 1.00 86.44 96 LEU A C 1
ATOM 727 O O . LEU A 1 96 ? 8.071 1.598 -1.647 1.00 86.44 96 LEU A O 1
ATOM 731 N N . ILE A 1 97 ? 8.645 2.688 -3.524 1.00 88.00 97 ILE A N 1
ATOM 732 C CA . ILE A 1 97 ? 8.001 1.717 -4.419 1.00 88.00 97 ILE A CA 1
ATOM 733 C C . ILE A 1 97 ? 8.725 0.365 -4.346 1.00 88.00 97 ILE A C 1
ATOM 735 O O . ILE A 1 97 ? 8.060 -0.661 -4.223 1.00 88.00 97 ILE A O 1
ATOM 739 N N . ALA A 1 98 ? 10.061 0.350 -4.360 1.00 90.31 98 ALA A N 1
ATOM 740 C CA . ALA A 1 98 ? 10.861 -0.872 -4.259 1.00 90.31 98 ALA A CA 1
ATOM 741 C C . ALA A 1 98 ? 10.579 -1.642 -2.958 1.00 90.31 98 ALA A C 1
ATOM 743 O O . ALA A 1 98 ? 10.356 -2.856 -2.986 1.00 90.31 98 ALA A O 1
ATOM 744 N N . ASP A 1 99 ? 10.536 -0.936 -1.829 1.00 91.50 99 ASP A N 1
ATOM 745 C CA . ASP A 1 99 ? 10.253 -1.516 -0.516 1.00 91.50 99 ASP A CA 1
ATOM 746 C C . ASP A 1 99 ? 8.821 -2.056 -0.448 1.00 91.50 99 ASP A C 1
ATOM 748 O O . ASP A 1 99 ? 8.580 -3.144 0.080 1.00 91.50 99 ASP A O 1
ATOM 752 N N . THR A 1 100 ? 7.866 -1.333 -1.042 1.00 91.62 100 THR A N 1
ATOM 753 C CA . THR A 1 100 ? 6.461 -1.756 -1.128 1.00 91.62 100 THR A CA 1
ATOM 754 C C . THR A 1 100 ? 6.317 -3.025 -1.964 1.00 91.62 100 THR A C 1
ATOM 756 O O . THR A 1 100 ? 5.692 -3.991 -1.529 1.00 91.62 100 THR A O 1
ATOM 759 N N . LEU A 1 101 ? 6.931 -3.061 -3.147 1.00 92.12 101 LEU A N 1
ATOM 760 C CA . LEU A 1 101 ? 6.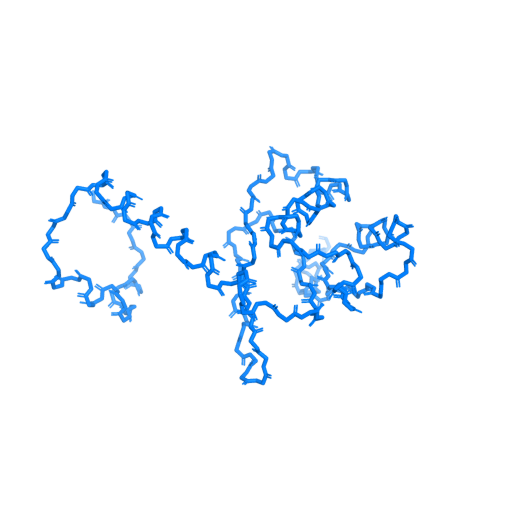951 -4.240 -4.012 1.00 92.12 101 LEU A CA 1
ATOM 761 C C . LEU A 1 101 ? 7.576 -5.443 -3.300 1.00 92.12 101 LEU A C 1
ATOM 763 O O . LEU A 1 101 ? 6.991 -6.526 -3.291 1.00 92.12 101 LEU A O 1
ATOM 767 N N . THR A 1 102 ? 8.703 -5.232 -2.619 1.00 94.31 102 THR A N 1
ATOM 768 C CA . THR A 1 102 ? 9.376 -6.266 -1.821 1.00 94.31 102 THR A CA 1
ATOM 769 C C . THR A 1 102 ? 8.467 -6.793 -0.711 1.00 94.31 102 THR A C 1
ATOM 771 O O . THR A 1 102 ? 8.330 -8.008 -0.559 1.00 94.31 102 THR A O 1
ATOM 774 N N . ARG A 1 103 ? 7.776 -5.906 0.021 1.00 92.12 103 ARG A N 1
ATOM 775 C CA . ARG A 1 103 ? 6.831 -6.281 1.087 1.00 92.12 103 ARG A CA 1
ATOM 776 C C . ARG A 1 103 ? 5.726 -7.207 0.582 1.00 92.12 103 ARG A C 1
ATOM 778 O O . ARG A 1 103 ? 5.382 -8.167 1.265 1.00 92.12 103 ARG A O 1
ATOM 785 N N . TYR A 1 104 ? 5.202 -6.948 -0.613 1.00 93.38 104 TYR A N 1
ATOM 786 C CA . TYR A 1 104 ? 4.150 -7.767 -1.222 1.00 93.38 104 TYR A CA 1
ATOM 787 C C . TYR A 1 104 ? 4.682 -8.876 -2.139 1.00 93.38 104 TYR A C 1
ATOM 789 O O . TYR A 1 104 ? 3.895 -9.526 -2.825 1.00 93.38 104 TYR A O 1
ATOM 797 N N . SER A 1 105 ? 6.000 -9.120 -2.142 1.00 94.06 105 SER A N 1
ATOM 798 C CA . SER A 1 105 ? 6.661 -10.108 -3.008 1.00 94.06 105 SER A CA 1
ATOM 799 C C . SER A 1 105 ? 6.296 -9.944 -4.488 1.00 94.06 105 SER A C 1
ATOM 801 O O . SER A 1 105 ? 6.105 -10.925 -5.209 1.00 94.06 105 SER A O 1
ATOM 803 N N . LYS A 1 106 ? 6.167 -8.693 -4.941 1.00 93.38 106 LYS A N 1
ATOM 804 C CA . LYS A 1 106 ? 5.869 -8.359 -6.330 1.00 93.38 106 LYS A CA 1
ATOM 805 C C . LYS A 1 106 ? 7.134 -7.897 -7.053 1.00 93.38 106 LYS A C 1
ATOM 807 O O . LYS A 1 106 ? 7.867 -7.063 -6.526 1.00 93.38 106 LYS A O 1
ATOM 812 N N . PRO A 1 107 ? 7.406 -8.426 -8.249 1.00 93.12 107 PRO A N 1
ATOM 813 C CA . PRO A 1 107 ? 8.467 -7.911 -9.102 1.00 93.12 107 PRO A CA 1
ATOM 814 C C . PRO A 1 107 ? 8.058 -6.582 -9.767 1.00 93.12 107 PRO A C 1
ATOM 816 O O . PRO A 1 107 ? 6.888 -6.207 -9.780 1.00 93.12 107 PRO A O 1
ATOM 819 N N . TRP A 1 108 ? 9.027 -5.846 -10.318 1.00 90.56 108 TRP A N 1
ATOM 820 C CA . TRP A 1 108 ? 8.772 -4.563 -10.993 1.00 90.56 108 TRP A CA 1
ATOM 821 C C . TRP A 1 108 ? 7.927 -4.692 -12.268 1.00 90.56 108 TRP A C 1
ATOM 823 O O . TRP A 1 108 ? 7.187 -3.771 -12.601 1.00 90.56 108 TRP A O 1
ATOM 833 N N . ASP A 1 109 ? 8.012 -5.827 -12.961 1.00 90.50 109 ASP A N 1
ATOM 834 C CA . ASP A 1 109 ? 7.216 -6.147 -14.154 1.00 90.50 109 ASP A CA 1
ATOM 835 C C . ASP A 1 109 ? 5.727 -6.387 -13.845 1.00 90.50 109 ASP A C 1
ATOM 837 O O . ASP A 1 109 ? 4.904 -6.311 -14.754 1.00 90.50 109 ASP A O 1
ATOM 841 N N . ALA A 1 110 ? 5.359 -6.569 -12.570 1.00 90.38 110 ALA A N 1
ATOM 842 C CA . ALA A 1 110 ? 3.963 -6.574 -12.129 1.00 90.38 110 ALA A CA 1
ATOM 843 C C . ALA A 1 110 ? 3.274 -5.210 -12.333 1.00 90.38 110 ALA A C 1
ATOM 845 O O . ALA A 1 110 ? 2.043 -5.124 -12.380 1.00 90.38 110 ALA A O 1
ATOM 846 N N . ILE A 1 111 ? 4.046 -4.122 -12.442 1.00 89.25 111 ILE A N 1
ATOM 847 C CA . ILE A 1 111 ? 3.515 -2.782 -12.697 1.00 89.25 111 ILE A CA 1
ATOM 848 C C . ILE A 1 111 ? 3.377 -2.581 -14.208 1.00 89.25 111 ILE A C 1
ATOM 850 O O . ILE A 1 111 ? 4.349 -2.309 -14.912 1.00 89.25 111 ILE A O 1
ATOM 854 N N . VAL A 1 112 ? 2.142 -2.643 -14.707 1.00 88.31 112 VAL A N 1
ATOM 855 C CA . VAL A 1 112 ? 1.860 -2.476 -16.148 1.00 88.31 112 VAL A CA 1
ATOM 856 C C . VAL A 1 112 ? 1.774 -1.013 -16.580 1.00 88.31 112 VAL A C 1
ATOM 858 O O . VAL A 1 112 ? 1.931 -0.692 -17.756 1.00 88.31 112 VAL A O 1
ATOM 861 N N . VAL A 1 113 ? 1.493 -0.117 -15.636 1.00 85.00 113 VAL A N 1
ATOM 862 C CA . VAL A 1 113 ? 1.434 1.329 -15.853 1.00 85.00 113 VAL A CA 1
ATOM 863 C C . VAL A 1 113 ? 1.680 2.040 -14.533 1.00 85.00 113 VAL A C 1
ATOM 865 O O . VAL A 1 113 ? 1.180 1.603 -13.494 1.00 85.00 113 VAL A O 1
ATOM 868 N N . MET A 1 114 ? 2.410 3.149 -14.577 1.00 84.31 114 MET A N 1
ATOM 869 C CA . MET A 1 114 ? 2.562 4.044 -13.436 1.00 84.31 114 MET A CA 1
ATOM 870 C C . MET A 1 114 ? 1.930 5.401 -13.745 1.00 84.31 114 MET A C 1
ATOM 872 O O . MET A 1 114 ? 2.142 5.971 -14.816 1.00 84.31 114 MET A O 1
ATOM 876 N N . VAL A 1 115 ? 1.150 5.929 -12.810 1.00 81.12 115 VAL A N 1
ATOM 877 C CA . VAL A 1 115 ? 0.557 7.263 -12.892 1.00 81.12 115 VAL A CA 1
ATOM 878 C C . VAL A 1 115 ? 1.051 8.080 -11.710 1.00 81.12 115 VAL A C 1
ATOM 880 O O . VAL A 1 115 ? 0.894 7.665 -10.567 1.00 81.12 115 VAL A O 1
ATOM 883 N N . GLY A 1 116 ? 1.632 9.244 -11.971 1.00 77.75 116 GLY A N 1
ATOM 884 C CA . GLY A 1 116 ? 2.075 10.153 -10.913 1.00 77.75 116 GLY A CA 1
ATOM 885 C C . GLY A 1 116 ? 1.944 11.606 -11.329 1.00 77.75 116 GLY A C 1
ATOM 886 O O . GLY A 1 116 ? 1.803 11.896 -12.510 1.00 77.75 116 GLY A O 1
ATOM 887 N N . ASP A 1 117 ? 1.974 12.540 -10.395 1.00 73.44 117 ASP A N 1
ATOM 888 C CA . ASP A 1 117 ? 1.826 13.977 -10.669 1.00 73.44 117 ASP A CA 1
ATOM 889 C C . ASP A 1 117 ? 3.146 14.672 -11.060 1.00 73.44 117 ASP A C 1
ATOM 891 O O . ASP A 1 117 ? 3.129 15.734 -11.686 1.00 73.44 117 ASP A O 1
ATOM 895 N N . ASN A 1 118 ? 4.298 14.058 -10.769 1.00 74.75 118 ASN A N 1
ATOM 896 C CA . ASN A 1 118 ? 5.620 14.594 -11.099 1.00 74.75 118 ASN A CA 1
ATOM 897 C C . ASN A 1 118 ? 6.235 13.930 -12.348 1.00 74.75 118 ASN A C 1
ATOM 899 O O . ASN A 1 118 ? 6.852 12.866 -12.276 1.00 74.75 118 ASN A O 1
ATOM 903 N N . CYS A 1 119 ? 6.146 14.609 -13.498 1.00 73.00 119 CYS A N 1
ATOM 904 C CA . CYS A 1 119 ? 6.706 14.143 -14.775 1.00 73.00 119 CYS A CA 1
ATOM 905 C C . CYS A 1 119 ? 8.198 13.779 -14.707 1.00 73.00 119 CYS A C 1
ATOM 907 O O . CYS A 1 119 ? 8.610 12.792 -15.314 1.00 73.00 119 CYS A O 1
ATOM 909 N N . ALA A 1 120 ? 9.011 14.573 -14.003 1.00 72.94 120 ALA A N 1
ATOM 910 C CA . ALA A 1 120 ? 10.455 14.357 -13.936 1.00 72.94 120 ALA A CA 1
ATOM 911 C C . ALA A 1 120 ? 10.785 13.107 -13.110 1.00 72.94 120 ALA A C 1
ATOM 913 O O . ALA A 1 120 ? 11.612 12.291 -13.523 1.00 72.94 120 ALA A O 1
ATOM 914 N N . ALA A 1 121 ? 10.085 12.912 -11.987 1.00 75.38 121 ALA A N 1
ATOM 915 C CA . ALA A 1 121 ? 10.218 11.702 -11.182 1.00 75.38 121 ALA A CA 1
ATOM 916 C C . ALA A 1 121 ? 9.761 10.457 -11.954 1.00 75.38 121 ALA A C 1
ATOM 918 O O . ALA A 1 121 ? 10.488 9.464 -12.008 1.00 75.38 121 ALA A O 1
ATOM 919 N N . ASN A 1 122 ? 8.616 10.547 -12.635 1.00 77.81 122 ASN A N 1
ATOM 920 C CA . ASN A 1 122 ? 8.073 9.480 -13.473 1.00 77.81 122 ASN A CA 1
ATOM 921 C C . ASN A 1 122 ? 9.058 9.043 -14.570 1.00 77.81 122 ASN A C 1
ATOM 923 O O . ASN A 1 122 ? 9.294 7.850 -14.747 1.00 77.81 122 ASN A O 1
ATOM 927 N N . GLN A 1 123 ? 9.671 9.996 -15.282 1.00 75.69 123 GLN A N 1
ATOM 928 C CA . GLN A 1 123 ? 10.656 9.701 -16.329 1.00 75.69 123 GLN A CA 1
ATOM 929 C C . GLN A 1 123 ? 11.915 9.038 -15.768 1.00 75.69 123 GLN A C 1
ATOM 931 O O . GLN A 1 123 ? 12.398 8.060 -16.333 1.00 75.69 123 GLN A O 1
ATOM 936 N N . LEU A 1 124 ? 12.440 9.534 -14.645 1.00 78.50 124 LEU A N 1
ATOM 937 C CA . LEU A 1 124 ? 13.624 8.954 -14.010 1.00 78.50 124 LEU A CA 1
ATOM 938 C C . LEU A 1 124 ? 13.376 7.520 -13.527 1.00 78.50 124 LEU A C 1
ATOM 940 O O . LEU A 1 124 ? 14.233 6.657 -13.712 1.00 78.50 124 LEU A O 1
ATOM 944 N N . ILE A 1 125 ? 12.203 7.254 -12.951 1.00 79.50 125 ILE A N 1
ATOM 945 C CA . ILE A 1 125 ? 11.786 5.909 -12.535 1.00 79.50 125 ILE A CA 1
ATOM 946 C C . ILE A 1 125 ? 11.630 4.998 -13.763 1.00 79.50 125 ILE A C 1
ATOM 948 O O . ILE A 1 125 ? 12.217 3.917 -13.796 1.00 79.50 125 ILE A O 1
ATOM 952 N N . SER A 1 126 ? 10.933 5.459 -14.807 1.00 80.44 126 SER A N 1
ATOM 953 C CA . SER A 1 126 ? 10.754 4.707 -16.059 1.00 80.44 126 SER A CA 1
ATOM 954 C C . SER A 1 126 ? 12.090 4.335 -16.714 1.00 80.44 126 SER A C 1
ATOM 956 O O . SER A 1 126 ? 12.299 3.178 -17.090 1.00 80.44 126 SER A O 1
ATOM 958 N N . ASN A 1 127 ? 13.027 5.289 -16.774 1.00 80.38 127 ASN A N 1
ATOM 959 C CA . ASN A 1 127 ? 14.365 5.089 -17.332 1.00 80.38 127 ASN A CA 1
ATOM 960 C C . ASN A 1 127 ? 15.184 4.069 -16.534 1.00 80.38 127 ASN A C 1
ATOM 962 O O . ASN A 1 127 ? 15.927 3.290 -17.124 1.00 80.38 127 ASN A O 1
ATOM 966 N N . LYS A 1 128 ? 15.053 4.055 -15.202 1.00 80.81 128 LYS A N 1
ATOM 967 C CA . LYS A 1 128 ? 15.755 3.089 -14.344 1.00 80.81 128 LYS A CA 1
ATOM 968 C C . LYS A 1 128 ? 15.244 1.663 -14.499 1.00 80.81 128 LYS A C 1
ATOM 970 O O . LYS A 1 128 ? 16.029 0.732 -14.364 1.00 80.81 128 LYS A O 1
ATOM 975 N N . ILE A 1 129 ? 13.946 1.497 -14.738 1.00 78.56 129 ILE A N 1
ATOM 976 C CA . ILE A 1 129 ? 13.301 0.176 -14.784 1.00 78.56 129 ILE A CA 1
ATOM 977 C C . ILE A 1 129 ? 13.275 -0.382 -16.214 1.00 78.56 129 ILE A C 1
ATOM 979 O O . ILE A 1 129 ? 13.129 -1.584 -16.406 1.00 78.56 129 ILE A O 1
ATOM 983 N N . GLY A 1 130 ? 13.481 0.469 -17.223 1.00 67.62 130 GLY A N 1
ATOM 984 C CA . GLY A 1 130 ? 13.604 0.042 -18.613 1.00 67.62 130 GLY A CA 1
ATOM 985 C C . GLY A 1 130 ? 12.266 -0.108 -19.337 1.00 67.62 130 GLY A C 1
ATOM 986 O O . GLY A 1 130 ? 12.119 -1.030 -20.133 1.00 67.62 130 GLY A O 1
ATOM 987 N N . GLY A 1 131 ? 11.309 0.803 -19.104 1.00 65.44 131 GLY A N 1
ATOM 988 C CA . 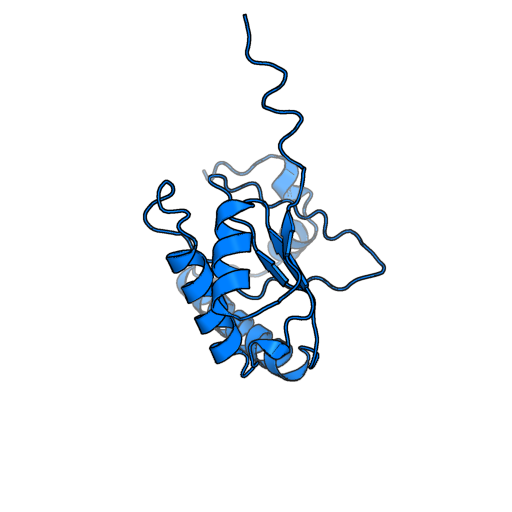GLY A 1 131 ? 10.159 0.958 -20.011 1.00 65.44 131 GLY A CA 1
ATOM 989 C C . GLY A 1 131 ? 8.756 0.775 -19.429 1.00 65.44 131 GLY A C 1
ATOM 990 O O . GLY A 1 131 ? 7.834 0.533 -20.204 1.00 65.44 131 GLY A O 1
ATOM 991 N N . ILE A 1 132 ? 8.547 0.928 -18.115 1.00 72.50 132 ILE A N 1
ATOM 992 C CA . ILE A 1 132 ? 7.177 1.037 -17.578 1.00 72.50 132 ILE A CA 1
ATOM 993 C C . ILE A 1 132 ? 6.516 2.286 -18.185 1.00 72.50 132 ILE A C 1
ATOM 995 O O . ILE A 1 132 ? 7.053 3.390 -18.006 1.00 72.50 132 ILE A O 1
ATOM 999 N N . PRO A 1 133 ? 5.357 2.157 -18.865 1.00 70.94 133 PRO A N 1
ATOM 1000 C CA . PRO A 1 133 ? 4.599 3.305 -19.337 1.00 70.94 133 PRO A CA 1
ATOM 1001 C C . PRO A 1 133 ? 4.217 4.191 -18.152 1.00 70.94 133 PRO A C 1
ATOM 1003 O O . PRO A 1 133 ? 3.494 3.764 -17.251 1.00 70.94 133 PRO A O 1
ATOM 1006 N N . CYS A 1 134 ? 4.722 5.423 -18.145 1.00 67.62 134 CYS A N 1
ATOM 1007 C CA . CYS A 1 134 ? 4.430 6.392 -17.099 1.00 67.62 134 CYS A CA 1
ATOM 1008 C C . CYS A 1 134 ? 3.575 7.525 -17.666 1.00 67.62 134 CYS A C 1
ATOM 1010 O O . CYS A 1 134 ? 3.953 8.154 -18.654 1.00 67.62 134 CYS A O 1
ATOM 1012 N N . SER A 1 135 ? 2.431 7.791 -17.040 1.00 66.75 135 SER A N 1
ATOM 1013 C CA . SER A 1 135 ? 1.568 8.921 -17.382 1.00 66.75 135 SER A CA 1
ATOM 1014 C C . SER A 1 135 ? 1.583 9.947 -16.259 1.00 66.75 135 SER A C 1
ATOM 1016 O O . SER A 1 135 ? 1.558 9.592 -15.080 1.00 66.75 135 SER A O 1
ATOM 1018 N N . SER A 1 136 ? 1.623 11.224 -16.624 1.00 65.06 136 SER A N 1
ATOM 1019 C CA . SER A 1 136 ? 1.544 12.302 -15.648 1.00 65.06 136 SER A CA 1
ATOM 1020 C C . SER A 1 136 ? 0.102 12.746 -15.436 1.00 65.06 136 SER A C 1
ATOM 1022 O O . SER A 1 136 ? -0.603 13.040 -16.403 1.00 65.06 136 SER A O 1
ATOM 1024 N N . TYR A 1 137 ? -0.339 12.817 -14.181 1.00 62.34 137 TYR A N 1
ATOM 1025 C CA . TYR A 1 137 ? -1.673 13.303 -13.838 1.00 62.34 137 TYR A CA 1
ATOM 1026 C C . TYR A 1 137 ? -1.718 14.838 -13.892 1.00 62.34 137 TYR A C 1
ATOM 1028 O O . TYR A 1 137 ? -0.953 15.5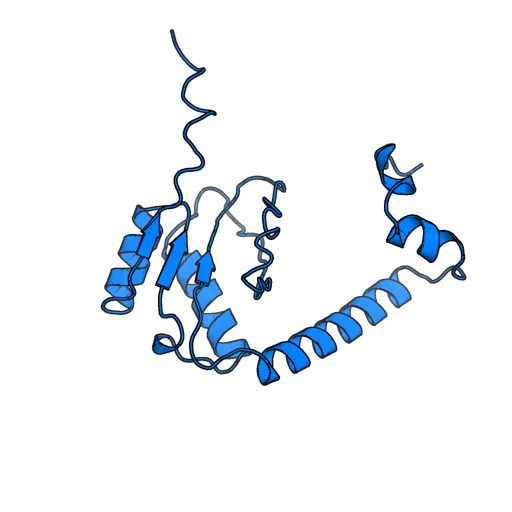19 -13.213 1.00 62.34 137 TYR A O 1
ATOM 1036 N N . TYR A 1 138 ? -2.628 15.398 -14.694 1.00 45.75 138 TYR A N 1
ATOM 1037 C CA . TYR A 1 138 ? -2.855 16.844 -14.813 1.00 45.75 138 TYR A CA 1
ATOM 1038 C C . TYR A 1 138 ? -4.035 17.289 -13.929 1.00 45.75 138 TYR A C 1
ATOM 1040 O O . TYR A 1 138 ? -5.084 17.653 -14.448 1.00 45.75 138 TYR A O 1
ATOM 1048 N N . SER A 1 139 ? -3.898 17.288 -12.599 1.00 48.34 139 SER A N 1
ATOM 1049 C CA . SER A 1 139 ? -4.855 17.986 -11.707 1.00 48.34 139 SER A CA 1
ATOM 1050 C C . SER A 1 139 ? -4.385 19.381 -11.282 1.00 48.34 139 SER A C 1
ATOM 1052 O O . SER A 1 139 ? -5.171 20.185 -10.790 1.00 48.34 139 SER A O 1
ATOM 1054 N N . ARG A 1 140 ? -3.114 19.728 -11.520 1.00 43.22 140 ARG A N 1
ATOM 1055 C CA . ARG A 1 140 ? -2.515 21.015 -11.128 1.00 43.22 140 ARG A CA 1
ATOM 1056 C C . ARG A 1 140 ? -2.735 22.124 -12.166 1.00 43.22 140 ARG A C 1
ATOM 1058 O O . ARG A 1 140 ? -1.790 22.826 -12.516 1.00 43.22 140 ARG A O 1
ATOM 1065 N N . ARG A 1 141 ? -3.943 22.262 -12.726 1.00 35.62 141 ARG A N 1
ATOM 1066 C CA . ARG A 1 141 ? -4.249 23.354 -13.676 1.00 35.62 141 ARG A CA 1
ATOM 1067 C C . ARG A 1 141 ? -5.103 24.480 -13.092 1.00 35.62 141 ARG A C 1
ATOM 1069 O O . ARG A 1 141 ? -5.023 25.587 -13.609 1.00 35.62 141 ARG A O 1
ATOM 1076 N N . ASP A 1 142 ? -5.774 24.257 -11.963 1.00 35.81 142 ASP A N 1
ATOM 1077 C CA . ASP A 1 142 ? -6.690 25.266 -11.407 1.00 35.81 142 ASP A CA 1
ATOM 1078 C C . ASP A 1 142 ? -6.095 26.126 -10.279 1.00 35.81 142 ASP A C 1
ATOM 1080 O O . ASP A 1 142 ? -6.691 27.127 -9.898 1.00 35.81 142 ASP A O 1
ATOM 1084 N N . SER A 1 143 ? -4.895 25.815 -9.773 1.00 39.56 143 SER A N 1
ATOM 1085 C CA . SER A 1 143 ? -4.245 26.610 -8.712 1.00 39.56 143 SER A CA 1
ATOM 1086 C C . SER A 1 143 ? -3.138 27.559 -9.191 1.00 39.56 143 SER A C 1
ATOM 1088 O O . SER A 1 143 ? -2.721 28.427 -8.433 1.00 39.56 143 SER A O 1
ATOM 1090 N N . LEU A 1 144 ? -2.687 27.452 -10.446 1.00 36.47 144 LEU A N 1
ATOM 1091 C CA . LEU A 1 144 ? -1.668 28.345 -11.032 1.00 36.47 144 LEU A CA 1
ATOM 1092 C C . LEU A 1 144 ? -2.237 29.337 -12.060 1.00 36.47 144 LEU A C 1
ATOM 1094 O O . LEU A 1 144 ? -1.507 30.186 -12.558 1.00 36.47 144 LEU A O 1
ATOM 1098 N N . GLY A 1 145 ? -3.541 29.274 -12.355 1.00 32.84 145 GLY A N 1
ATOM 1099 C CA . GLY A 1 145 ? -4.231 30.253 -13.205 1.00 32.84 145 GLY A CA 1
ATOM 1100 C C . GLY A 1 145 ? -4.688 31.527 -12.480 1.00 32.84 145 GLY A C 1
ATOM 1101 O O . GLY A 1 145 ? -5.205 32.428 -13.130 1.00 32.84 145 GLY A O 1
ATOM 1102 N N . ALA A 1 146 ? -4.518 31.608 -11.155 1.00 38.97 146 ALA A N 1
ATOM 1103 C CA . ALA A 1 146 ? -5.021 32.713 -10.329 1.00 38.97 146 ALA A CA 1
ATOM 1104 C C . ALA A 1 146 ? -3.918 33.594 -9.710 1.00 38.97 146 ALA A C 1
ATOM 1106 O O . ALA A 1 146 ? -4.213 34.432 -8.861 1.00 38.97 146 ALA A O 1
ATOM 1107 N N . ALA A 1 147 ? -2.660 33.427 -10.125 1.00 39.00 147 ALA A N 1
ATOM 1108 C CA . ALA A 1 147 ? -1.552 34.269 -9.682 1.00 39.00 147 ALA A CA 1
ATOM 1109 C C . ALA A 1 147 ? -0.867 34.927 -10.887 1.00 39.00 147 ALA A C 1
ATOM 1111 O O . ALA A 1 147 ? 0.104 34.397 -11.413 1.00 39.00 147 ALA A O 1
ATOM 1112 N N . SER A 1 148 ? -1.455 36.036 -11.345 1.00 28.72 148 SER A N 1
ATOM 1113 C CA . SER A 1 148 ? -0.789 37.249 -11.859 1.00 28.72 148 SER A CA 1
ATOM 1114 C C . SER A 1 148 ? -1.858 38.229 -12.371 1.00 28.72 148 SER A C 1
ATOM 1116 O O . SER A 1 148 ? -2.921 37.776 -12.806 1.00 28.72 148 SER A O 1
ATOM 1118 N N . PRO A 1 149 ? -1.639 39.556 -12.324 1.00 35.81 149 PRO A N 1
ATOM 1119 C CA . PRO A 1 149 ? -0.352 40.253 -12.463 1.00 35.81 149 PRO A CA 1
ATOM 1120 C C . PRO A 1 149 ? 0.492 40.309 -11.195 1.00 35.81 149 PRO A C 1
ATOM 1122 O O . PRO A 1 149 ? -0.030 40.758 -10.153 1.00 35.81 149 PRO A O 1
#

Secondary structure (DSSP, 8-state):
-----GGGGGSHHHHHHTTSPP--HHHHHHHHHHHHHHHHHHHHHHS-SSEEEEE---SSS--------TTS----------S-TT---HHHHHHHHHHHHHHTT--GGGEEEEEES-HHHHHHHHHHHT---EEE---TTSSSSS---

Radius of gyration: 18.89 Å; chains: 1; bounding box: 38×53×46 Å

pLDDT: mean 75.99, std 18.04, range [28.72, 95.81]

Foldseek 3Di:
DDPDDPCQCVDPVSVVCVPDDDDDPVVVVVVVVVVVVVVLVVCLVVPDLADAAEQEQDPDPDDPPVCPPPVDDDDDQDDDDDPDSVCPDLVVSLVRVVVSCVSSVHDPRSHQAYEYQDPVSQVVSCVVVPHRHYHHDPPPPPPVVPDDD

Sequence (149 aa):
MECLPFSFVERKLARLNASLSFISEETGVHYLVIVAAKAEARLACALPDNFGLTATASSSDAYYSDLDCTSRAFVLLAFCSLDNEEDLSAQNLFGLIADTLTRYSKPWDAIVVMVGDNCAANQLISNKIGGIPCSSYYSRRDSLGAASP

Organism: NCBI:txid29920